Protein AF-A0A7S0C4S3-F1 (afdb_monomer_lite)

Sequence (105 aa):
HNASSAAQRPSVSTIRKTTVLDVMRRLTQPKNIMVSANTRRGCYISILNIIQGDADAIDPTQVHKALQRIRERKLVDFIPWGPASIQVALARKSPFVESSHKVTG

Structure (mmCIF, N/CA/C/O backbone):
data_AF-A0A7S0C4S3-F1
#
_entry.id   AF-A0A7S0C4S3-F1
#
loop_
_atom_site.group_PDB
_atom_site.id
_atom_site.type_symbol
_atom_site.label_atom_id
_atom_site.label_alt_id
_atom_site.label_comp_id
_atom_site.label_asym_id
_atom_site.label_entity_id
_atom_site.label_seq_id
_atom_site.pdbx_PDB_ins_code
_atom_site.Cartn_x
_atom_site.Cartn_y
_atom_site.Cartn_z
_atom_site.occupancy
_atom_site.B_iso_or_equiv
_atom_site.auth_seq_id
_atom_site.auth_comp_id
_atom_site.auth_asym_id
_atom_site.auth_atom_id
_atom_site.pdbx_PDB_model_num
ATOM 1 N N . HIS A 1 1 ? -4.903 27.930 -56.651 1.00 42.75 1 HIS A N 1
ATOM 2 C CA . HIS A 1 1 ? -3.714 27.536 -55.868 1.00 42.75 1 HIS A CA 1
ATOM 3 C C . HIS A 1 1 ? -4.199 27.054 -54.514 1.00 42.75 1 HIS A C 1
ATOM 5 O O . HIS A 1 1 ? -4.879 27.795 -53.820 1.00 42.75 1 HIS A O 1
ATOM 11 N N . ASN A 1 2 ? -4.015 25.760 -54.275 1.00 36.91 2 ASN A N 1
ATOM 12 C CA . ASN A 1 2 ? -4.813 24.924 -53.386 1.00 36.91 2 ASN A CA 1
ATOM 13 C C . ASN A 1 2 ? -4.391 25.076 -51.915 1.00 36.91 2 ASN A C 1
ATOM 15 O O . ASN A 1 2 ? -3.199 25.103 -51.615 1.00 36.91 2 ASN A O 1
ATOM 19 N N . ALA A 1 3 ? -5.370 25.152 -51.016 1.00 47.00 3 ALA A N 1
ATOM 20 C CA . ALA A 1 3 ? -5.171 25.071 -49.575 1.00 47.00 3 ALA A CA 1
ATOM 21 C C . ALA A 1 3 ? -4.728 23.648 -49.196 1.00 47.00 3 ALA A C 1
ATOM 23 O O . ALA A 1 3 ? -5.328 22.677 -49.655 1.00 47.00 3 ALA A O 1
ATOM 24 N N . SER A 1 4 ? -3.691 23.488 -48.368 1.00 47.59 4 SER A N 1
ATOM 25 C CA . SER A 1 4 ? -3.316 22.174 -47.828 1.00 47.59 4 SER A CA 1
ATOM 26 C C . SER A 1 4 ? -2.650 22.264 -46.451 1.00 47.59 4 SER A C 1
ATOM 28 O O . SER A 1 4 ? -1.572 22.823 -46.283 1.00 47.59 4 SER A O 1
ATOM 30 N N . SER A 1 5 ? -3.373 21.670 -45.499 1.00 41.94 5 SER A N 1
ATOM 31 C CA . SER A 1 5 ? -2.975 21.049 -44.232 1.00 41.94 5 SER A CA 1
ATOM 32 C C . SER A 1 5 ? -2.148 21.850 -43.220 1.00 41.94 5 SER A C 1
ATOM 34 O O . SER A 1 5 ? -0.920 21.782 -43.177 1.00 41.94 5 SER A O 1
ATOM 36 N N . ALA A 1 6 ? -2.856 22.446 -42.259 1.00 44.69 6 ALA A N 1
ATOM 37 C CA . ALA A 1 6 ? -2.342 22.582 -40.903 1.00 44.69 6 ALA A CA 1
ATOM 38 C C . ALA A 1 6 ? -2.148 21.175 -40.308 1.00 44.69 6 ALA A C 1
ATOM 40 O O . ALA A 1 6 ? -3.115 20.457 -40.055 1.00 44.69 6 ALA A O 1
ATOM 41 N N . ALA A 1 7 ? -0.894 20.770 -40.110 1.00 47.47 7 ALA A N 1
ATOM 42 C CA . ALA A 1 7 ? -0.555 19.555 -39.385 1.00 47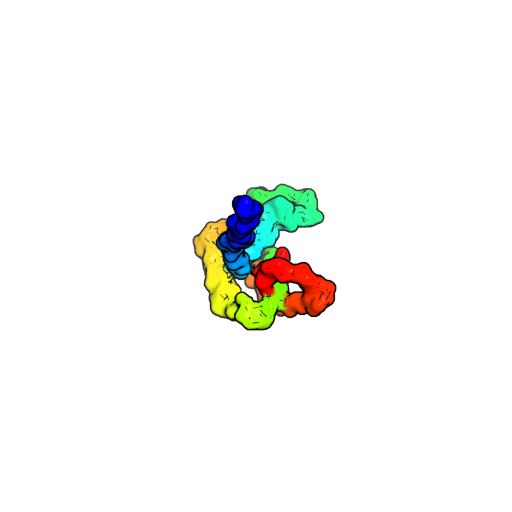.47 7 ALA A CA 1
ATOM 43 C C . ALA A 1 7 ? -1.036 19.688 -37.930 1.00 47.47 7 ALA A C 1
ATOM 45 O O . ALA A 1 7 ? -0.468 20.444 -37.137 1.00 47.47 7 ALA A O 1
ATOM 46 N N . GLN A 1 8 ? -2.099 18.964 -37.579 1.00 47.44 8 GLN A N 1
ATOM 47 C CA . GLN A 1 8 ? -2.514 18.778 -36.193 1.00 47.44 8 GLN A CA 1
ATOM 48 C C . GLN A 1 8 ? -1.392 18.043 -35.456 1.00 47.44 8 GLN A C 1
ATOM 50 O O . GLN A 1 8 ? -1.182 16.845 -35.635 1.00 47.44 8 GLN A O 1
ATOM 55 N N . ARG A 1 9 ? -0.640 18.781 -34.633 1.00 43.44 9 ARG A N 1
ATOM 56 C CA . ARG A 1 9 ? 0.250 18.184 -33.635 1.00 43.44 9 ARG A CA 1
ATOM 57 C C . ARG A 1 9 ? -0.618 17.314 -32.720 1.00 43.44 9 ARG A C 1
ATOM 59 O O . ARG A 1 9 ? -1.622 17.832 -32.225 1.00 43.44 9 ARG A O 1
ATOM 66 N N . PRO A 1 10 ? -0.267 16.042 -32.465 1.00 44.28 10 PRO A N 1
ATOM 67 C CA . PRO A 1 10 ? -0.978 15.270 -31.463 1.00 44.28 10 PRO A CA 1
ATOM 68 C C . PRO A 1 10 ? -0.864 16.036 -30.148 1.00 44.28 10 PRO A C 1
ATOM 70 O O . PRO A 1 10 ? 0.238 16.363 -29.700 1.00 44.28 10 PRO A O 1
ATOM 73 N N . SER A 1 11 ? -2.007 16.389 -29.564 1.00 48.31 11 SER A N 1
ATOM 74 C CA . SER A 1 11 ? -2.064 16.934 -28.217 1.00 48.31 11 SER A CA 1
ATOM 75 C C . SER A 1 11 ? -1.459 15.882 -27.296 1.00 48.31 11 SER A C 1
ATOM 77 O O . SER A 1 11 ? -2.112 14.888 -26.974 1.00 48.31 11 SER A O 1
ATOM 79 N N . VAL A 1 12 ? -0.190 16.058 -26.928 1.00 51.44 12 VAL A N 1
ATOM 80 C CA . VAL A 1 12 ? 0.471 15.216 -25.936 1.00 51.44 12 VAL A CA 1
ATOM 81 C C . VAL A 1 12 ? -0.260 15.488 -24.633 1.00 51.44 12 VAL A C 1
ATOM 83 O O . VAL A 1 12 ? 0.014 16.463 -23.937 1.00 51.44 12 VAL A O 1
ATOM 86 N N . SER A 1 13 ? -1.264 14.665 -24.337 1.00 55.16 13 SER A N 1
ATOM 87 C CA . SER A 1 13 ? -1.897 14.650 -23.031 1.00 55.16 13 SER A CA 1
ATOM 88 C C . SER A 1 13 ? -0.775 14.456 -22.022 1.00 55.16 13 SER A C 1
ATOM 90 O O . SER A 1 13 ? -0.027 13.483 -22.128 1.00 55.16 13 SER A O 1
ATOM 92 N N . THR A 1 14 ? -0.615 15.382 -21.082 1.00 46.59 14 THR A N 1
ATOM 93 C CA . THR A 1 14 ? 0.360 15.264 -19.998 1.00 46.59 14 THR A CA 1
ATOM 94 C C . THR A 1 14 ? -0.003 14.038 -19.160 1.00 46.59 14 THR A C 1
ATOM 96 O O . THR A 1 14 ? -0.775 14.131 -18.206 1.00 46.59 14 THR A O 1
ATOM 99 N N . ILE A 1 15 ? 0.498 12.859 -19.541 1.00 57.94 15 ILE A N 1
ATOM 100 C CA . ILE A 1 15 ? 0.284 11.618 -18.799 1.00 57.94 15 ILE A CA 1
ATOM 101 C C . ILE A 1 15 ? 0.983 11.804 -17.455 1.00 57.94 15 ILE A C 1
ATOM 103 O O . ILE A 1 15 ? 2.214 11.838 -17.365 1.00 57.94 15 ILE A O 1
ATOM 107 N N . ARG A 1 16 ? 0.193 11.968 -16.389 1.00 61.88 16 ARG A N 1
ATOM 108 C CA . ARG A 1 16 ? 0.722 11.963 -15.025 1.00 61.88 16 ARG A CA 1
ATOM 109 C C . ARG A 1 16 ? 1.370 10.607 -14.780 1.00 61.88 16 ARG A C 1
ATOM 111 O O . ARG A 1 16 ? 0.705 9.579 -14.861 1.00 61.88 16 ARG A O 1
ATOM 118 N N . LYS A 1 17 ? 2.663 10.619 -14.458 1.00 72.38 17 LYS A N 1
ATOM 119 C CA . LYS A 1 17 ? 3.388 9.418 -14.039 1.00 72.38 17 LYS A CA 1
ATOM 120 C C . LYS A 1 17 ? 2.695 8.831 -12.806 1.00 72.38 17 LYS A C 1
ATOM 122 O O . LYS A 1 17 ? 2.586 9.508 -11.786 1.00 72.38 17 LYS A O 1
ATOM 127 N N . THR A 1 18 ? 2.223 7.593 -12.906 1.00 82.56 18 THR A N 1
ATOM 128 C CA . THR A 1 18 ? 1.687 6.842 -11.767 1.00 82.56 18 THR A CA 1
ATOM 129 C C . THR A 1 18 ? 2.819 6.540 -10.789 1.00 82.56 18 THR A C 1
ATOM 131 O O . THR A 1 18 ? 3.841 5.984 -11.189 1.00 82.56 18 THR A O 1
ATOM 134 N N . THR A 1 19 ? 2.659 6.919 -9.520 1.00 87.50 19 THR A N 1
ATOM 135 C CA . THR A 1 19 ? 3.664 6.655 -8.479 1.00 87.50 19 THR A CA 1
ATOM 136 C C . THR A 1 19 ? 3.359 5.372 -7.706 1.00 87.50 19 THR A C 1
ATOM 138 O O . THR A 1 19 ? 2.213 4.926 -7.657 1.00 87.50 19 THR A O 1
ATOM 141 N N . VAL A 1 20 ? 4.366 4.814 -7.026 1.00 89.06 20 VAL A N 1
ATOM 142 C CA . VAL A 1 20 ? 4.197 3.676 -6.099 1.00 89.06 20 VAL A CA 1
ATOM 143 C C . VAL A 1 20 ? 3.128 3.970 -5.041 1.00 89.06 20 VAL A C 1
ATOM 145 O O . VAL A 1 20 ? 2.279 3.127 -4.762 1.00 89.06 20 VAL A O 1
ATOM 148 N N . LEU A 1 21 ? 3.109 5.191 -4.497 1.00 90.06 21 LEU A N 1
ATOM 149 C CA . LEU A 1 21 ? 2.098 5.608 -3.525 1.00 90.06 21 LEU A CA 1
ATOM 150 C C . LEU A 1 21 ? 0.685 5.613 -4.127 1.00 90.06 21 LEU A C 1
ATOM 152 O O . LEU A 1 21 ? -0.265 5.199 -3.460 1.00 90.06 21 LEU A O 1
ATOM 156 N N . ASP A 1 22 ? 0.535 6.068 -5.374 1.00 90.25 22 ASP A N 1
ATOM 157 C CA . ASP A 1 22 ? -0.760 6.054 -6.060 1.00 90.25 22 ASP A CA 1
ATOM 158 C C . ASP A 1 22 ? -1.279 4.631 -6.264 1.00 90.25 22 ASP A C 1
ATOM 160 O O . ASP A 1 22 ? -2.476 4.398 -6.068 1.00 90.25 22 ASP A O 1
ATOM 164 N N . VAL A 1 23 ? -0.388 3.697 -6.616 1.00 91.50 23 VAL A N 1
ATOM 165 C CA . VAL A 1 23 ? -0.705 2.269 -6.749 1.00 91.50 23 VAL A CA 1
ATOM 166 C C . VAL A 1 23 ? -1.102 1.691 -5.395 1.00 91.50 23 VAL A C 1
ATOM 168 O O . VAL A 1 23 ? -2.234 1.241 -5.245 1.00 91.50 23 VAL A O 1
ATOM 171 N N . MET A 1 24 ? -0.244 1.789 -4.376 1.00 92.56 24 MET A N 1
ATOM 172 C CA . MET A 1 24 ? -0.507 1.198 -3.057 1.00 92.56 24 MET A CA 1
ATOM 173 C C . MET A 1 24 ? -1.792 1.727 -2.410 1.00 92.56 24 MET A C 1
ATOM 175 O O . MET A 1 24 ? -2.533 0.962 -1.801 1.00 92.56 24 MET A O 1
ATOM 179 N N . ARG A 1 25 ? -2.106 3.020 -2.575 1.00 91.00 25 ARG A N 1
ATOM 180 C CA . ARG A 1 25 ? -3.379 3.585 -2.101 1.00 91.00 25 ARG A CA 1
ATOM 181 C C . ARG A 1 25 ? -4.577 3.017 -2.858 1.00 91.00 25 ARG A C 1
ATOM 183 O O . ARG A 1 25 ? -5.658 2.918 -2.292 1.00 91.00 25 ARG A O 1
ATOM 190 N N . ARG A 1 26 ? -4.429 2.722 -4.151 1.00 92.25 26 ARG A N 1
ATOM 191 C CA . ARG A 1 26 ? -5.506 2.161 -4.972 1.00 92.25 26 ARG A CA 1
ATOM 192 C C . ARG A 1 26 ? -5.779 0.706 -4.595 1.00 92.25 26 ARG A C 1
ATOM 194 O O . ARG A 1 26 ? -6.951 0.349 -4.526 1.00 92.25 26 ARG A O 1
ATOM 201 N N . LEU A 1 27 ? -4.747 -0.078 -4.285 1.00 92.31 27 LEU A N 1
ATOM 202 C CA . LEU A 1 27 ? -4.885 -1.482 -3.871 1.00 92.31 27 LEU A CA 1
ATOM 203 C C . LEU A 1 27 ? -5.820 -1.667 -2.670 1.00 92.31 27 LEU A C 1
ATOM 205 O O . LEU A 1 27 ? -6.553 -2.645 -2.609 1.00 92.31 27 LEU A O 1
ATOM 209 N N . THR A 1 28 ? -5.864 -0.700 -1.752 1.00 88.50 28 THR A N 1
ATOM 210 C CA . THR A 1 28 ? -6.714 -0.771 -0.553 1.00 88.50 28 THR A CA 1
ATOM 211 C C . THR A 1 28 ? -8.110 -0.163 -0.738 1.00 88.50 28 THR A C 1
ATOM 213 O O . THR A 1 28 ? -8.909 -0.143 0.199 1.00 88.50 28 THR A O 1
ATOM 216 N N . GLN A 1 29 ? -8.443 0.350 -1.929 1.00 90.25 29 GLN A N 1
ATOM 217 C CA . GLN A 1 29 ? -9.770 0.914 -2.191 1.00 90.25 29 GLN A CA 1
ATOM 218 C C . GLN A 1 29 ? -10.811 -0.201 -2.355 1.00 90.25 29 GLN A C 1
ATOM 220 O O . GLN A 1 29 ? -10.590 -1.102 -3.162 1.00 90.25 29 GLN A O 1
ATOM 225 N N . PRO A 1 30 ? -12.001 -0.086 -1.729 1.00 89.44 30 PRO A N 1
ATOM 226 C CA . PRO A 1 30 ? -13.037 -1.119 -1.796 1.00 89.44 30 PRO A CA 1
ATOM 227 C C . PRO A 1 30 ? -13.430 -1.555 -3.214 1.00 89.44 30 PRO A C 1
ATOM 229 O O . PRO A 1 30 ? -13.732 -2.718 -3.436 1.00 89.44 30 PRO A O 1
ATOM 232 N N . LYS A 1 31 ? -13.381 -0.642 -4.192 1.00 91.19 31 LYS A N 1
ATOM 233 C CA . LYS A 1 31 ? -13.731 -0.935 -5.592 1.00 91.19 31 LYS A CA 1
ATOM 234 C C . LYS A 1 31 ? -12.760 -1.874 -6.322 1.00 91.19 31 LYS A C 1
ATOM 236 O O . LYS A 1 31 ? -13.096 -2.337 -7.402 1.00 91.19 31 LYS A O 1
ATOM 241 N N . ASN A 1 32 ? -11.564 -2.098 -5.776 1.00 92.56 32 ASN A N 1
ATOM 242 C CA . ASN A 1 32 ? -10.558 -2.992 -6.361 1.00 92.56 32 ASN A CA 1
ATOM 243 C C . ASN A 1 32 ? -10.466 -4.323 -5.598 1.00 92.56 32 ASN A C 1
ATOM 245 O O . ASN A 1 32 ? -9.570 -5.120 -5.851 1.00 92.56 32 ASN A O 1
ATOM 249 N N . ILE A 1 33 ? -11.376 -4.557 -4.649 1.00 91.75 33 ILE A N 1
ATOM 250 C CA . ILE A 1 33 ? -11.433 -5.787 -3.868 1.00 91.75 33 ILE A CA 1
ATOM 251 C C . ILE A 1 33 ? -12.264 -6.813 -4.639 1.00 91.75 33 ILE A C 1
ATOM 253 O O . ILE A 1 33 ? -13.393 -6.542 -5.035 1.00 91.75 33 ILE A O 1
ATOM 257 N N . MET A 1 34 ? -11.707 -8.009 -4.828 1.00 95.38 34 MET A N 1
ATOM 258 C CA . MET A 1 34 ? -12.326 -9.098 -5.598 1.00 95.38 34 MET A CA 1
ATOM 259 C C . MET A 1 34 ? -13.224 -10.015 -4.749 1.00 95.38 34 MET A C 1
ATOM 261 O O . MET A 1 34 ? -13.514 -11.144 -5.130 1.00 95.38 34 MET A O 1
ATOM 265 N N . VAL A 1 35 ? -13.658 -9.539 -3.581 1.00 93.81 35 VAL A N 1
ATOM 266 C CA . VAL A 1 35 ? -14.564 -10.246 -2.674 1.00 93.81 35 VAL A CA 1
ATOM 267 C C . VAL A 1 35 ? -15.678 -9.308 -2.223 1.00 93.8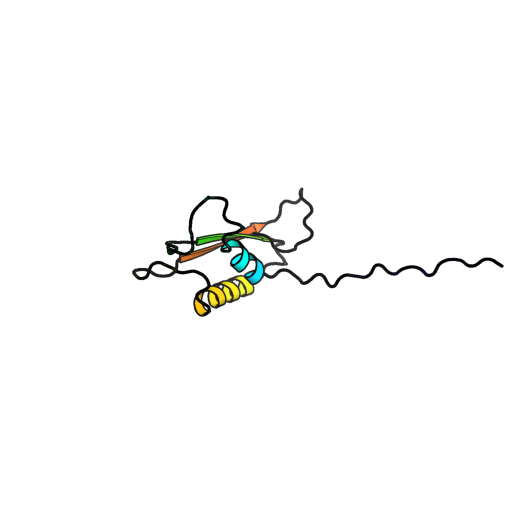1 35 VAL A C 1
ATOM 269 O O . VAL A 1 35 ? -15.448 -8.132 -1.942 1.00 93.81 35 VAL A O 1
ATOM 272 N N . SER A 1 36 ? -16.897 -9.833 -2.128 1.00 91.12 36 SER A N 1
ATOM 273 C CA . SER A 1 36 ? -18.032 -9.098 -1.572 1.00 91.12 36 SER A CA 1
ATOM 274 C C . SER A 1 36 ? -17.956 -9.098 -0.045 1.00 91.12 36 SER A C 1
ATOM 276 O O . SER A 1 36 ? -18.505 -9.977 0.617 1.00 91.12 36 SER A O 1
ATOM 278 N N . ALA A 1 37 ? -17.259 -8.112 0.520 1.00 86.56 37 ALA A N 1
ATOM 279 C CA . ALA A 1 37 ? -17.129 -7.930 1.962 1.00 86.56 37 ALA A CA 1
ATOM 280 C C . ALA A 1 37 ? -17.165 -6.442 2.346 1.00 86.56 37 ALA A C 1
ATOM 282 O O . ALA A 1 37 ? -16.645 -5.583 1.633 1.00 86.56 37 ALA A O 1
ATOM 283 N N . ASN A 1 38 ? -17.755 -6.123 3.503 1.00 85.25 38 ASN A N 1
ATOM 284 C CA . ASN A 1 38 ? -17.732 -4.761 4.037 1.00 85.25 38 ASN A CA 1
ATOM 285 C C . ASN A 1 38 ? -16.401 -4.486 4.748 1.00 85.25 38 ASN A C 1
ATOM 287 O O . ASN A 1 38 ? -16.243 -4.773 5.933 1.00 85.25 38 ASN A O 1
ATOM 291 N N . THR A 1 39 ? -15.460 -3.871 4.038 1.00 85.75 39 THR A N 1
ATOM 292 C CA . THR A 1 39 ? -14.136 -3.524 4.576 1.00 85.75 39 THR A CA 1
ATOM 293 C C . THR A 1 39 ? -14.102 -2.249 5.419 1.00 85.75 39 THR A C 1
ATOM 295 O O . THR A 1 39 ? -13.061 -1.927 5.975 1.00 85.75 39 THR A O 1
ATOM 298 N N . ARG A 1 40 ? -15.226 -1.529 5.570 1.00 82.81 40 ARG A N 1
ATOM 299 C CA . ARG A 1 40 ? -15.299 -0.298 6.384 1.00 82.81 40 ARG A CA 1
ATOM 300 C C . ARG A 1 40 ? -15.512 -0.554 7.875 1.00 82.81 40 ARG A C 1
ATOM 302 O O . ARG A 1 40 ? -15.325 0.357 8.669 1.00 82.81 40 ARG A O 1
ATOM 309 N N . ARG A 1 41 ? -15.979 -1.750 8.252 1.00 84.62 41 ARG A N 1
ATOM 310 C CA . ARG A 1 41 ? -16.283 -2.121 9.650 1.00 84.62 41 ARG A CA 1
ATOM 311 C C . ARG A 1 41 ? -15.242 -3.060 10.270 1.00 84.62 41 ARG A C 1
ATOM 313 O O . ARG A 1 41 ? -15.458 -3.539 11.376 1.00 84.62 41 ARG A O 1
ATOM 320 N N . GLY A 1 42 ? -14.156 -3.346 9.555 1.00 88.75 42 GLY A N 1
ATOM 321 C CA . GLY A 1 42 ? -13.087 -4.240 9.996 1.00 88.75 42 GLY A CA 1
ATOM 322 C C . GLY A 1 42 ? -11.730 -3.544 10.037 1.00 88.75 42 GLY A C 1
ATOM 323 O O . GLY A 1 42 ? -11.611 -2.372 9.698 1.00 88.75 42 GLY A O 1
ATOM 324 N N . CYS A 1 43 ? -10.707 -4.297 10.429 1.00 92.31 43 CYS A N 1
ATOM 325 C CA . CYS A 1 43 ? -9.311 -3.878 10.368 1.00 92.31 43 CYS A CA 1
ATOM 326 C C . CYS A 1 43 ? -8.468 -4.969 9.696 1.00 92.31 43 CYS A C 1
ATOM 328 O O . CYS A 1 43 ? -8.840 -6.145 9.682 1.00 92.31 43 CYS A O 1
ATOM 330 N N . TYR A 1 44 ? -7.337 -4.576 9.122 1.00 92.62 44 TYR A N 1
ATOM 331 C CA . TYR A 1 44 ? -6.370 -5.481 8.523 1.00 92.62 44 TYR A CA 1
ATOM 332 C C . TYR A 1 44 ? -5.462 -6.078 9.602 1.00 92.62 44 TYR A C 1
ATOM 334 O O . TYR A 1 44 ? -4.965 -5.377 10.484 1.00 92.62 44 TYR A O 1
ATOM 342 N N . ILE A 1 45 ? -5.208 -7.382 9.507 1.00 94.25 45 ILE A N 1
ATOM 343 C CA . ILE A 1 45 ? -4.145 -8.045 10.277 1.00 94.25 45 ILE A CA 1
ATOM 344 C C . ILE A 1 45 ? -2.808 -7.842 9.552 1.00 94.25 45 IL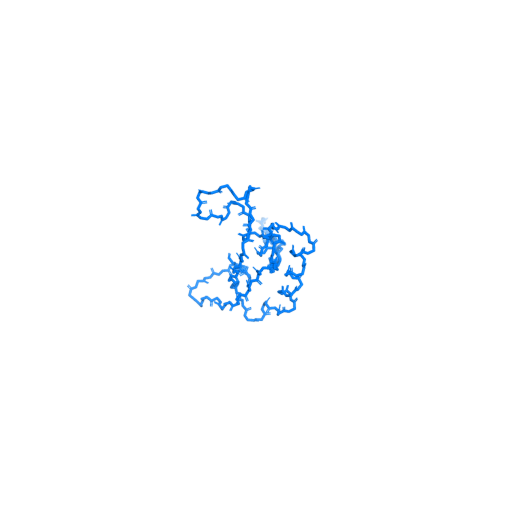E A C 1
ATOM 346 O O . ILE A 1 45 ? -1.814 -7.437 10.150 1.00 94.25 45 ILE A O 1
ATOM 350 N N . SER A 1 46 ? -2.798 -8.069 8.239 1.00 94.19 46 SER A N 1
ATOM 351 C CA . SER A 1 46 ? -1.640 -7.882 7.371 1.00 94.19 46 SER A CA 1
ATOM 352 C C . SER A 1 46 ? -2.066 -7.521 5.947 1.00 94.19 46 SER A C 1
ATOM 354 O O . SER A 1 46 ? -3.197 -7.782 5.534 1.00 94.19 46 SER A O 1
ATOM 356 N N . ILE A 1 47 ? -1.154 -6.896 5.202 1.00 94.06 47 ILE A N 1
ATOM 357 C CA . ILE A 1 47 ? -1.296 -6.575 3.779 1.00 94.06 47 ILE A CA 1
ATOM 358 C C . ILE A 1 47 ? -0.007 -6.983 3.062 1.00 94.06 47 ILE A C 1
ATOM 360 O O . ILE A 1 47 ? 1.086 -6.635 3.507 1.00 94.06 47 ILE A O 1
ATOM 364 N N . LEU A 1 48 ? -0.138 -7.663 1.924 1.00 95.12 48 LEU A N 1
ATOM 365 C CA . LEU A 1 48 ? 0.950 -7.898 0.978 1.00 95.12 48 LEU A CA 1
ATOM 366 C C . LEU A 1 48 ? 0.620 -7.186 -0.334 1.00 95.12 48 LEU A C 1
ATOM 368 O O . LEU A 1 48 ? -0.335 -7.550 -1.014 1.00 95.12 48 LEU A O 1
ATOM 372 N N . ASN A 1 49 ? 1.429 -6.197 -0.697 1.00 93.44 49 ASN A N 1
ATOM 373 C CA . ASN A 1 49 ? 1.346 -5.535 -1.992 1.00 93.44 49 ASN A CA 1
ATOM 374 C C . ASN A 1 49 ? 2.407 -6.121 -2.925 1.00 93.44 49 ASN A C 1
ATOM 376 O O . ASN A 1 49 ? 3.599 -6.060 -2.626 1.00 93.44 49 ASN A O 1
ATOM 380 N N . ILE A 1 50 ? 1.987 -6.641 -4.075 1.00 92.69 50 ILE A N 1
ATOM 381 C CA . ILE A 1 50 ? 2.896 -7.048 -5.148 1.00 92.69 50 ILE A CA 1
ATOM 382 C C . ILE A 1 50 ? 2.854 -5.948 -6.200 1.00 92.69 50 ILE A C 1
ATOM 384 O O . ILE A 1 50 ? 1.817 -5.701 -6.803 1.00 92.69 50 ILE A O 1
ATOM 388 N N . ILE A 1 51 ? 3.973 -5.256 -6.390 1.00 90.38 51 ILE A N 1
ATOM 389 C CA . ILE A 1 51 ? 4.070 -4.130 -7.315 1.00 90.38 51 ILE A CA 1
ATOM 390 C C . ILE A 1 51 ? 4.936 -4.552 -8.488 1.00 90.38 51 ILE A C 1
ATOM 392 O O . ILE A 1 51 ? 6.089 -4.944 -8.316 1.00 90.38 51 ILE A O 1
ATOM 396 N N . GLN A 1 52 ? 4.380 -4.447 -9.686 1.00 88.62 52 GLN A N 1
ATOM 397 C CA . GLN A 1 52 ? 5.081 -4.713 -10.929 1.00 88.62 52 GLN A CA 1
ATOM 398 C C . GLN A 1 52 ? 5.571 -3.415 -11.559 1.00 88.62 52 GLN A C 1
ATOM 400 O O . GLN A 1 52 ? 4.831 -2.440 -11.672 1.00 88.62 52 GLN A O 1
ATOM 405 N N . GLY A 1 53 ? 6.813 -3.394 -12.019 1.00 84.44 53 GLY A N 1
ATOM 406 C CA . GLY A 1 53 ? 7.325 -2.268 -12.788 1.00 84.44 53 GLY A CA 1
ATOM 407 C C . GLY A 1 53 ? 8.642 -2.571 -13.467 1.00 84.44 53 GLY A C 1
ATOM 408 O O . GLY A 1 53 ? 9.224 -3.643 -13.295 1.00 84.44 53 GLY A O 1
ATOM 409 N N . ASP A 1 54 ? 9.091 -1.615 -14.270 1.00 76.62 54 ASP A N 1
ATOM 410 C CA . ASP A 1 54 ? 10.418 -1.687 -14.874 1.00 76.62 54 ASP A CA 1
ATOM 411 C C . ASP A 1 54 ? 11.481 -1.540 -13.778 1.00 76.62 54 ASP A C 1
ATOM 413 O O . ASP A 1 54 ? 11.305 -0.750 -12.846 1.00 76.62 54 ASP A O 1
ATOM 417 N N . ALA A 1 55 ? 12.575 -2.300 -13.883 1.00 61.22 55 ALA A N 1
ATOM 418 C CA . ALA A 1 55 ? 13.638 -2.320 -12.873 1.00 61.22 55 ALA A CA 1
ATOM 419 C C . ALA A 1 55 ? 14.210 -0.914 -12.603 1.00 61.22 55 ALA A C 1
ATOM 421 O O . ALA A 1 55 ? 14.485 -0.570 -11.458 1.00 61.22 55 ALA A O 1
ATOM 422 N N . ASP A 1 56 ? 14.267 -0.072 -13.637 1.00 65.62 56 ASP A N 1
ATOM 423 C CA . ASP A 1 56 ? 14.758 1.308 -13.554 1.00 65.62 56 ASP A CA 1
ATOM 424 C C . ASP A 1 56 ? 13.689 2.315 -13.082 1.00 65.62 56 ASP A C 1
ATOM 426 O O . ASP A 1 56 ? 13.970 3.498 -12.888 1.00 65.62 56 ASP A O 1
ATOM 430 N N . ALA A 1 57 ? 12.431 1.883 -12.945 1.00 66.81 57 ALA A N 1
ATOM 431 C CA . ALA A 1 57 ? 11.300 2.752 -12.623 1.00 66.81 57 ALA A CA 1
ATOM 432 C C . ALA A 1 57 ? 10.877 2.700 -11.149 1.00 66.81 57 ALA A C 1
ATOM 434 O O . ALA A 1 57 ? 10.186 3.618 -10.698 1.00 66.81 57 ALA A O 1
ATOM 435 N N . ILE A 1 58 ? 11.268 1.663 -10.401 1.00 75.00 58 ILE A N 1
ATOM 436 C CA . ILE A 1 58 ? 10.916 1.512 -8.985 1.00 75.00 58 ILE A CA 1
ATOM 437 C C . ILE A 1 58 ? 12.172 1.639 -8.125 1.00 75.00 58 ILE A C 1
ATOM 439 O O . ILE A 1 58 ? 12.866 0.668 -7.843 1.00 75.00 58 ILE A O 1
ATOM 443 N N . ASP A 1 59 ? 12.425 2.857 -7.657 1.00 82.75 59 ASP A N 1
ATOM 444 C CA . ASP A 1 59 ? 13.431 3.127 -6.631 1.00 82.75 59 ASP A CA 1
ATOM 445 C C . ASP A 1 59 ? 12.934 2.614 -5.258 1.00 82.75 59 ASP A C 1
ATOM 447 O O . ASP A 1 59 ? 11.849 3.024 -4.814 1.00 82.75 59 ASP A O 1
ATOM 451 N N . PRO A 1 60 ? 13.705 1.767 -4.543 1.00 84.00 60 PRO A N 1
ATOM 452 C CA . PRO A 1 60 ? 13.372 1.302 -3.195 1.00 84.00 60 PRO A CA 1
ATOM 453 C C . PRO A 1 60 ? 13.017 2.431 -2.217 1.00 84.00 60 PRO A C 1
ATOM 455 O O . PRO A 1 60 ? 12.167 2.258 -1.339 1.00 84.00 60 PRO A O 1
ATOM 458 N N . THR A 1 61 ? 13.607 3.616 -2.377 1.00 89.31 61 THR A N 1
ATOM 459 C CA . THR A 1 61 ? 13.314 4.795 -1.550 1.00 89.31 61 THR A CA 1
ATOM 460 C C . THR A 1 61 ? 11.865 5.257 -1.713 1.00 89.31 61 THR A C 1
ATOM 462 O O . THR A 1 61 ? 11.237 5.701 -0.749 1.00 89.31 61 THR A O 1
ATOM 465 N N . GLN A 1 62 ? 11.292 5.140 -2.916 1.00 87.19 62 GLN A N 1
ATOM 466 C CA . GLN A 1 62 ? 9.892 5.495 -3.163 1.00 87.19 62 GLN A CA 1
ATOM 467 C C . GLN A 1 62 ? 8.931 4.535 -2.461 1.00 87.19 62 GLN A C 1
ATOM 469 O O . GLN A 1 62 ? 7.901 4.981 -1.956 1.00 87.19 62 GLN A O 1
ATOM 474 N N . VAL A 1 63 ? 9.287 3.249 -2.374 1.00 89.88 63 VAL A N 1
ATOM 475 C CA . VAL A 1 63 ? 8.519 2.244 -1.625 1.00 89.88 63 VAL A CA 1
ATOM 476 C C . VAL A 1 63 ? 8.514 2.581 -0.134 1.00 89.88 63 VAL A C 1
ATOM 478 O O . VAL A 1 63 ? 7.446 2.651 0.471 1.00 89.88 63 VAL A O 1
ATOM 481 N N . HIS A 1 64 ? 9.679 2.890 0.443 1.00 90.44 64 HIS A N 1
ATOM 482 C CA . HIS A 1 64 ? 9.784 3.290 1.852 1.00 90.44 64 HIS A CA 1
ATOM 483 C C . HIS A 1 64 ? 8.973 4.558 2.155 1.00 90.44 64 HIS A C 1
ATOM 485 O O . HIS A 1 64 ? 8.191 4.583 3.106 1.00 90.44 64 HIS A O 1
ATOM 491 N N . LYS A 1 65 ? 9.082 5.589 1.304 1.00 92.00 65 LYS A N 1
ATOM 492 C CA . LYS A 1 65 ? 8.285 6.822 1.430 1.00 92.00 65 LYS A CA 1
ATOM 493 C C . LYS A 1 65 ? 6.783 6.554 1.316 1.00 92.00 65 LYS A C 1
ATOM 495 O O . LYS A 1 65 ? 5.995 7.164 2.039 1.00 92.00 65 LYS A O 1
ATOM 500 N N . ALA A 1 66 ? 6.370 5.653 0.423 1.00 90.88 66 ALA A N 1
ATOM 501 C CA . ALA A 1 66 ? 4.967 5.284 0.266 1.00 90.88 66 ALA A CA 1
ATOM 502 C C . ALA A 1 66 ? 4.427 4.560 1.509 1.00 90.88 66 ALA A C 1
ATOM 504 O O . ALA A 1 66 ? 3.369 4.936 2.016 1.00 90.88 66 ALA A O 1
ATOM 505 N N . LEU A 1 67 ? 5.179 3.591 2.042 1.00 91.19 67 LEU A N 1
ATOM 506 C CA . LEU A 1 67 ? 4.852 2.880 3.282 1.00 91.19 67 LEU A CA 1
ATOM 507 C C . LEU A 1 67 ? 4.714 3.837 4.468 1.00 91.19 67 LEU A C 1
ATOM 509 O O . LEU A 1 67 ? 3.699 3.812 5.168 1.00 91.19 67 LEU A O 1
ATOM 513 N N . GLN A 1 68 ? 5.695 4.723 4.654 1.00 91.00 68 GLN A N 1
ATOM 514 C CA . GLN A 1 68 ? 5.665 5.728 5.715 1.00 91.00 68 GLN A CA 1
ATOM 515 C C . GLN A 1 68 ? 4.411 6.604 5.610 1.00 91.00 68 GLN A C 1
ATOM 517 O O . GLN A 1 68 ? 3.696 6.793 6.592 1.00 91.00 68 GLN A O 1
ATOM 522 N N . ARG A 1 69 ? 4.077 7.067 4.402 1.00 91.12 69 ARG A N 1
ATOM 523 C CA . ARG A 1 69 ? 2.923 7.944 4.179 1.00 91.12 69 ARG A CA 1
ATOM 524 C C . ARG A 1 69 ? 1.579 7.247 4.379 1.00 91.12 69 ARG A C 1
ATOM 526 O O . ARG A 1 69 ? 0.637 7.897 4.826 1.00 91.12 69 ARG A O 1
ATOM 533 N N . ILE A 1 70 ? 1.476 5.953 4.068 1.00 89.25 70 ILE A N 1
ATOM 534 C CA . ILE A 1 70 ? 0.284 5.143 4.375 1.00 89.25 70 ILE A CA 1
ATOM 535 C C . ILE A 1 70 ? 0.092 5.038 5.890 1.00 89.25 70 ILE A C 1
ATOM 537 O O . ILE A 1 70 ? -1.029 5.220 6.370 1.00 89.25 70 ILE A O 1
ATOM 541 N N . ARG A 1 71 ? 1.184 4.814 6.633 1.00 85.69 71 ARG A N 1
ATOM 542 C CA . ARG A 1 71 ? 1.172 4.709 8.096 1.00 85.69 71 ARG A CA 1
ATOM 543 C C . ARG A 1 71 ? 0.811 6.034 8.770 1.00 85.69 71 ARG A C 1
ATOM 545 O O . ARG A 1 71 ? -0.095 6.063 9.594 1.00 85.69 71 ARG A O 1
ATOM 552 N N . GLU A 1 72 ? 1.472 7.130 8.399 1.00 89.25 72 GLU A N 1
ATOM 553 C CA . GLU A 1 72 ? 1.237 8.462 8.982 1.00 89.25 72 GLU A CA 1
ATOM 554 C C . GLU A 1 72 ? -0.188 8.966 8.738 1.00 89.25 72 GLU A C 1
ATOM 556 O O . GLU A 1 72 ? -0.794 9.581 9.612 1.00 89.25 72 GLU A O 1
ATOM 561 N N . ARG A 1 73 ? -0.747 8.684 7.555 1.00 89.12 73 ARG A N 1
ATOM 562 C CA . ARG A 1 73 ? -2.101 9.118 7.187 1.00 89.12 73 ARG A CA 1
ATOM 563 C C . ARG A 1 73 ? -3.204 8.167 7.637 1.00 89.12 73 ARG A C 1
ATOM 565 O O . ARG A 1 73 ? -4.361 8.476 7.369 1.00 89.12 73 ARG A O 1
ATOM 572 N N . LYS A 1 74 ? -2.864 7.032 8.262 1.00 86.69 74 LYS A N 1
ATOM 573 C CA . LYS A 1 74 ? -3.817 5.990 8.678 1.00 86.69 74 LYS A CA 1
ATOM 574 C C . LYS A 1 74 ? -4.830 5.661 7.570 1.00 86.69 74 LYS A C 1
ATOM 576 O O . LYS A 1 74 ? -6.033 5.663 7.788 1.00 86.69 74 LYS A O 1
ATOM 581 N N . LEU A 1 75 ? -4.341 5.433 6.344 1.00 85.81 75 LEU A N 1
ATOM 582 C CA . LEU A 1 75 ? -5.217 5.183 5.183 1.00 85.81 75 LEU A CA 1
ATOM 583 C C . LEU A 1 75 ? -5.954 3.836 5.253 1.00 85.81 75 LEU A C 1
ATOM 585 O O . LEU A 1 75 ? -6.861 3.594 4.460 1.00 85.81 75 LEU A O 1
ATOM 589 N N . VAL A 1 76 ? -5.523 2.962 6.157 1.00 89.12 76 VAL A N 1
ATOM 590 C CA . VAL A 1 76 ? -6.075 1.640 6.434 1.00 89.12 76 VAL A CA 1
ATOM 591 C C . VAL A 1 76 ? -5.982 1.387 7.932 1.00 89.12 76 VAL A C 1
ATOM 593 O O . VAL A 1 76 ? -4.957 1.689 8.550 1.00 89.12 76 VAL A O 1
ATOM 596 N N . ASP A 1 77 ? -7.042 0.821 8.497 1.00 91.25 77 ASP A N 1
ATOM 597 C CA . ASP A 1 77 ? -7.090 0.459 9.907 1.00 91.25 77 ASP A CA 1
ATOM 598 C C . ASP A 1 77 ? -6.443 -0.906 10.112 1.00 91.25 77 ASP A C 1
ATOM 600 O O . ASP A 1 77 ? -6.801 -1.874 9.443 1.00 91.25 77 ASP A O 1
ATOM 604 N N . PHE A 1 78 ? -5.494 -0.988 11.040 1.00 92.75 78 PHE A N 1
ATOM 605 C CA . PHE A 1 78 ? -4.864 -2.239 11.454 1.00 92.75 78 PHE A CA 1
ATOM 606 C C . PHE A 1 78 ? -5.352 -2.665 12.834 1.00 92.75 78 PHE A C 1
ATOM 608 O O . PHE A 1 78 ? -5.884 -1.857 13.597 1.00 92.75 78 PHE A O 1
ATOM 615 N N . ILE A 1 79 ? -5.154 -3.942 13.150 1.00 94.19 79 ILE A N 1
ATOM 616 C CA . ILE A 1 79 ? -5.375 -4.478 14.493 1.00 94.19 79 ILE A CA 1
ATOM 617 C C . ILE A 1 79 ? -4.689 -3.614 15.575 1.00 94.19 79 ILE A C 1
ATOM 619 O O . ILE A 1 79 ? -3.532 -3.233 15.413 1.00 94.19 79 ILE A O 1
ATOM 623 N N . PRO A 1 80 ? -5.362 -3.315 16.701 1.00 93.12 80 PRO A N 1
ATOM 624 C CA . PRO A 1 80 ? -4.819 -2.421 17.729 1.00 93.12 80 PRO A CA 1
ATOM 625 C C . PRO A 1 80 ? -3.813 -3.098 18.671 1.00 93.12 80 PRO A C 1
ATOM 627 O O . PRO A 1 80 ? -3.068 -2.419 19.369 1.00 93.12 80 PRO A O 1
ATOM 630 N N . TRP A 1 81 ? -3.807 -4.430 18.720 1.00 93.06 81 TRP A N 1
ATOM 631 C CA . TRP A 1 81 ? -2.980 -5.230 19.630 1.00 93.06 81 TRP A CA 1
ATOM 632 C C . TRP A 1 81 ? -1.633 -5.643 19.025 1.00 93.06 81 TRP A C 1
ATOM 634 O O . TRP A 1 81 ? -0.828 -6.286 19.694 1.00 93.06 81 TRP A O 1
ATOM 644 N N . GLY A 1 82 ? -1.383 -5.293 17.763 1.00 90.12 82 GLY A N 1
ATOM 645 C CA . GLY A 1 82 ? -0.170 -5.655 17.044 1.00 90.12 82 GLY A CA 1
ATOM 646 C C . GLY A 1 82 ? 0.303 -4.536 16.117 1.00 90.12 82 GLY A C 1
ATOM 647 O O . GLY A 1 82 ? -0.430 -3.582 15.853 1.00 90.12 82 GLY A O 1
ATOM 648 N N . PRO A 1 83 ? 1.546 -4.617 15.622 1.00 88.06 83 PRO A N 1
ATOM 649 C CA . PRO A 1 83 ? 2.050 -3.651 14.660 1.00 88.06 83 PRO A CA 1
ATOM 650 C C . PRO A 1 83 ? 1.325 -3.784 13.313 1.00 88.06 83 PRO A C 1
ATOM 652 O O . PRO A 1 83 ? 0.968 -4.881 12.886 1.00 88.06 83 PRO A O 1
ATOM 655 N N . ALA A 1 84 ? 1.177 -2.663 12.602 1.00 89.38 84 ALA A N 1
ATOM 656 C CA . ALA A 1 84 ? 0.694 -2.671 11.226 1.00 89.38 84 ALA A CA 1
ATOM 657 C C . ALA A 1 84 ? 1.673 -3.436 10.320 1.00 89.38 84 ALA A C 1
ATOM 659 O O . ALA A 1 84 ? 2.807 -2.995 10.115 1.00 89.38 84 ALA A O 1
ATOM 660 N N . SER A 1 85 ? 1.231 -4.569 9.774 1.00 92.44 85 SER A N 1
ATOM 661 C CA . SER A 1 85 ? 2.043 -5.419 8.901 1.00 92.44 85 SER A CA 1
ATOM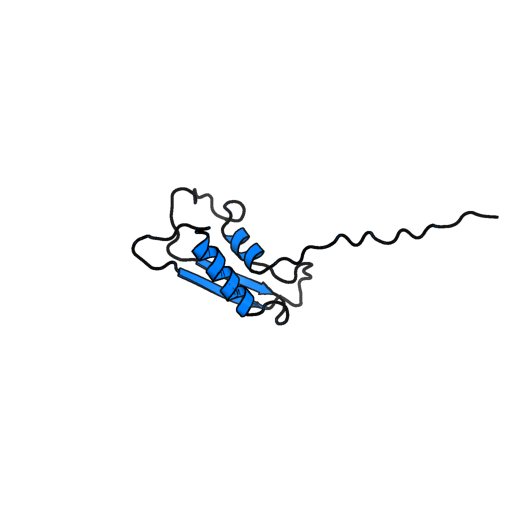 662 C C . SER A 1 85 ? 1.730 -5.135 7.432 1.00 92.44 85 SER A C 1
ATOM 664 O O . SER A 1 85 ? 0.702 -5.571 6.914 1.00 92.44 85 SER A O 1
ATOM 666 N N . ILE A 1 86 ? 2.608 -4.382 6.761 1.00 93.12 86 ILE A N 1
ATOM 667 C CA . ILE A 1 86 ? 2.536 -4.125 5.316 1.00 93.12 86 ILE A CA 1
ATOM 668 C C . ILE A 1 86 ? 3.830 -4.611 4.676 1.00 93.12 86 ILE A C 1
ATOM 670 O O . ILE A 1 86 ? 4.904 -4.072 4.941 1.00 93.12 86 ILE A O 1
ATOM 674 N N . GLN A 1 87 ? 3.715 -5.605 3.807 1.00 93.12 87 GLN A N 1
ATOM 675 C CA . GLN A 1 87 ? 4.816 -6.136 3.018 1.00 93.12 87 GLN A CA 1
ATOM 676 C C . GLN A 1 87 ? 4.687 -5.664 1.574 1.00 93.12 87 GLN A C 1
ATOM 678 O O . GLN A 1 87 ? 3.582 -5.544 1.042 1.00 93.12 87 GLN A O 1
ATOM 683 N N . VAL A 1 88 ? 5.824 -5.392 0.938 1.00 92.56 88 VAL A N 1
ATOM 684 C CA . VAL A 1 88 ? 5.872 -5.019 -0.475 1.00 92.56 88 VAL A CA 1
ATOM 685 C C . VAL A 1 88 ? 6.866 -5.921 -1.184 1.00 92.56 88 VAL A C 1
ATOM 687 O O . VAL A 1 88 ? 8.040 -5.950 -0.824 1.00 92.56 88 VAL A O 1
ATOM 690 N N . ALA A 1 89 ? 6.391 -6.632 -2.200 1.00 91.44 89 ALA A N 1
ATOM 691 C CA . ALA A 1 89 ? 7.222 -7.396 -3.115 1.00 91.44 89 ALA A CA 1
ATOM 692 C C . ALA A 1 89 ? 7.268 -6.676 -4.464 1.00 91.44 89 ALA A C 1
ATOM 694 O O . ALA A 1 89 ? 6.231 -6.274 -4.994 1.00 91.44 89 ALA A O 1
ATOM 695 N N . LEU A 1 90 ? 8.467 -6.509 -5.018 1.00 90.06 90 LEU A N 1
ATOM 696 C CA . LEU A 1 90 ? 8.651 -5.941 -6.350 1.00 90.06 90 LEU A CA 1
ATOM 697 C C . LEU A 1 90 ? 8.799 -7.069 -7.367 1.00 90.06 90 LEU A C 1
ATOM 699 O O . LEU A 1 90 ? 9.607 -7.977 -7.184 1.00 90.06 90 LEU A O 1
ATOM 703 N N . ALA A 1 91 ? 8.030 -6.995 -8.444 1.00 88.62 91 ALA A N 1
ATOM 704 C CA . ALA A 1 91 ? 8.061 -7.950 -9.536 1.00 88.62 91 ALA A CA 1
ATOM 705 C C . ALA A 1 91 ? 8.405 -7.251 -10.857 1.00 88.62 91 ALA A C 1
ATOM 707 O O . ALA A 1 91 ? 8.041 -6.101 -11.104 1.00 88.62 91 ALA A O 1
ATOM 708 N N . ARG A 1 92 ? 9.117 -7.965 -11.730 1.00 86.12 92 ARG A N 1
ATOM 709 C CA . ARG A 1 92 ? 9.392 -7.491 -13.090 1.00 86.12 92 ARG A CA 1
ATOM 710 C C . ARG A 1 92 ? 8.133 -7.626 -13.937 1.00 86.12 92 ARG A C 1
ATOM 712 O O . ARG A 1 92 ? 7.362 -8.570 -13.759 1.00 86.12 92 ARG A O 1
ATOM 719 N N . LYS A 1 93 ? 7.940 -6.701 -14.873 1.00 84.44 93 LYS A N 1
ATOM 720 C CA . LYS A 1 93 ? 6.892 -6.841 -15.886 1.00 84.44 93 LYS A CA 1
ATOM 721 C C . LYS A 1 93 ? 7.175 -8.014 -16.821 1.00 84.44 93 LYS A C 1
ATOM 723 O O . LYS A 1 93 ? 8.329 -8.353 -17.083 1.00 84.44 93 LYS A O 1
ATOM 728 N N . SER A 1 94 ? 6.100 -8.595 -17.347 1.00 82.75 94 SER A N 1
ATOM 729 C CA . SER A 1 94 ? 6.186 -9.562 -18.438 1.00 82.75 94 SER A CA 1
ATOM 730 C C . SER A 1 94 ? 6.688 -8.870 -19.712 1.00 82.75 94 SER A C 1
ATOM 732 O O . SER A 1 94 ? 6.153 -7.814 -20.053 1.00 82.75 94 SER A O 1
ATOM 734 N N . PRO A 1 95 ? 7.646 -9.456 -20.452 1.00 81.75 95 PRO A N 1
ATOM 735 C CA . PRO A 1 95 ? 8.072 -8.927 -21.747 1.00 81.75 95 PRO A CA 1
ATOM 736 C C . PRO A 1 95 ? 7.022 -9.143 -22.851 1.00 81.75 95 PRO A C 1
ATOM 738 O O . PRO A 1 95 ? 7.171 -8.608 -23.942 1.00 81.75 95 PRO A O 1
ATOM 741 N N . PHE A 1 96 ? 5.971 -9.927 -22.584 1.00 83.94 96 PHE A N 1
ATOM 742 C CA . PHE A 1 96 ? 4.966 -10.324 -23.577 1.00 83.94 96 PHE A CA 1
ATOM 743 C C . PHE A 1 96 ? 3.676 -9.497 -23.527 1.00 83.94 96 PHE A C 1
ATOM 745 O O . PHE A 1 96 ? 2.776 -9.725 -24.330 1.00 83.94 96 PHE A O 1
ATOM 752 N N . VAL A 1 97 ? 3.549 -8.571 -22.572 1.00 82.12 97 VAL A N 1
ATOM 753 C CA . VAL A 1 97 ? 2.346 -7.745 -22.399 1.00 82.12 97 VAL A CA 1
ATOM 754 C C . VAL A 1 97 ? 2.749 -6.278 -22.402 1.00 82.12 97 VAL A C 1
ATOM 756 O O . VAL A 1 97 ? 3.432 -5.815 -21.487 1.00 82.12 97 VAL A O 1
ATOM 759 N N . GLU A 1 98 ? 2.311 -5.532 -23.416 1.00 78.19 98 GLU A N 1
ATOM 760 C CA . GLU A 1 98 ? 2.532 -4.088 -23.469 1.00 78.19 98 GLU A CA 1
ATOM 761 C C . GLU A 1 98 ? 1.713 -3.379 -22.383 1.00 78.19 98 GLU A C 1
ATOM 763 O O . GLU A 1 98 ? 0.506 -3.578 -22.244 1.00 78.19 98 GLU A O 1
ATOM 768 N N . SER A 1 99 ? 2.371 -2.521 -21.601 1.00 74.31 99 SER A N 1
ATOM 769 C CA . SER A 1 99 ? 1.723 -1.696 -20.582 1.00 74.31 99 SER A CA 1
ATOM 770 C C . SER A 1 99 ? 2.103 -0.235 -20.764 1.00 74.31 99 SER A C 1
ATOM 772 O O . SER A 1 99 ? 3.279 0.124 -20.764 1.00 74.31 99 SER A O 1
ATOM 774 N N . SER A 1 100 ? 1.090 0.630 -20.834 1.00 76.81 100 SER A N 1
ATOM 775 C CA . SER A 1 100 ? 1.269 2.085 -20.866 1.00 76.81 100 SER A CA 1
ATOM 776 C C . SER A 1 100 ? 1.842 2.640 -19.547 1.00 76.81 100 SER A C 1
ATOM 778 O O . SER A 1 100 ? 2.430 3.721 -19.520 1.00 76.81 100 SER A O 1
ATOM 780 N N . HIS A 1 101 ? 1.678 1.924 -18.428 1.00 75.56 101 HIS A N 1
ATOM 781 C CA . HIS A 1 101 ? 2.069 2.399 -17.098 1.00 75.56 101 HIS A CA 1
ATOM 782 C C . HIS A 1 101 ? 3.409 1.800 -16.675 1.00 75.56 101 HIS A C 1
ATOM 784 O O . HIS A 1 101 ? 3.609 0.592 -16.755 1.00 75.56 101 HIS A O 1
ATOM 790 N N . LYS A 1 102 ? 4.330 2.626 -16.162 1.00 75.56 102 LYS A N 1
ATOM 791 C CA . LYS A 1 102 ? 5.642 2.165 -15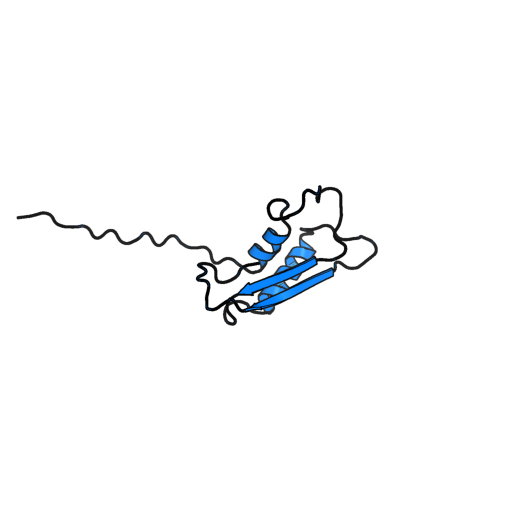.662 1.00 75.56 102 LYS A CA 1
ATOM 792 C C . LYS A 1 102 ? 5.547 1.277 -14.418 1.00 75.56 102 LYS A C 1
ATOM 794 O O . LYS A 1 102 ? 6.393 0.409 -14.238 1.00 75.56 102 LYS A O 1
ATOM 799 N N . VAL A 1 103 ? 4.520 1.496 -13.598 1.00 77.69 103 VAL A N 1
ATOM 800 C CA . VAL A 1 103 ? 4.283 0.791 -12.335 1.00 77.69 103 VAL A CA 1
ATOM 801 C C . VAL A 1 103 ? 2.808 0.410 -12.239 1.00 77.69 103 VAL A C 1
ATOM 803 O O . VAL A 1 103 ? 1.937 1.241 -12.510 1.00 77.69 103 VAL A O 1
ATOM 806 N N . THR A 1 104 ? 2.540 -0.830 -11.847 1.00 81.25 104 THR A N 1
ATOM 807 C CA . THR A 1 104 ? 1.212 -1.421 -11.655 1.00 81.25 104 THR A CA 1
ATOM 808 C C . THR A 1 104 ? 1.200 -2.284 -10.394 1.00 81.25 104 THR A C 1
ATOM 810 O O . THR A 1 104 ? 2.248 -2.635 -9.857 1.00 81.25 104 THR A O 1
ATOM 813 N N . GLY A 1 105 ? 0.011 -2.604 -9.902 1.00 75.62 105 GLY A N 1
ATOM 814 C CA . GLY A 1 105 ? -0.217 -3.497 -8.771 1.00 75.62 105 GLY A CA 1
ATOM 815 C C . GLY A 1 105 ? -1.631 -4.029 -8.831 1.00 75.62 105 GLY A C 1
ATOM 816 O O . GLY A 1 105 ? -2.465 -3.341 -9.471 1.00 75.62 105 GLY A O 1
#

Radius of gyration: 19.63 Å; chains: 1; bounding box: 33×38×76 Å

pLDDT: mean 81.1, std 15.67, range [36.91, 95.38]

Secondary structure (DSSP, 8-state):
---------------PPPPHHHHHHHHTSGGG-SS---TTS--BSEEEEEEEE-TTT--HHHHHHHHHHHHHTT-S-B-TTS--EEEEEEEEPPTTS--S-SEE-

InterPro domains:
  IPR002454 Gamma tubulin [PR01164] (16-31)
  IPR002454 Gamma tubulin [PR01164] (69-92)
  IPR002454 Gamma tubulin [PR01164] (94-105)
  IPR008280 Tubulin/FtsZ, C-terminal [SSF55307] (11-102)
  IPR018316 Tubulin/FtsZ, 2-layer sandwich domain [PF03953] (13-104)
  IPR037103 Tubulin/FtsZ-like, C-terminal domain [G3DSA:3.30.1330.20] (4-105)

Organism: NCBI: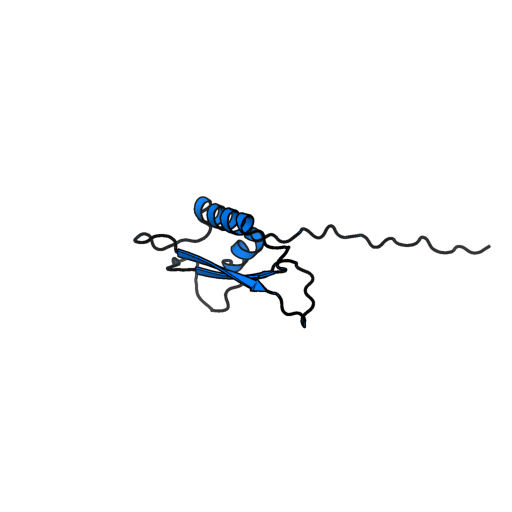txid420281

Foldseek 3Di:
DDDDDDPPDPPPDPPPAQAPLNQVLVCPDPVNDPDPDDQPPDADQAEEAEKEFAPVRDDVVSVVVSVVVCVVVVSGHHDPVDDYHYHYHYDYDDPVDDDPHRMHD